Protein AF-A0A5N5FZ86-F1 (afdb_monomer)

InterPro domains:
  IPR002885 Pentatricopeptide repeat [PF13041] (1-41)
  IPR002885 Pentatricopeptide repeat [PS51375] (1-28)
  IPR002885 Pentatricopeptide repeat [PS51375] (29-63)
  IPR002885 Pentatricopeptide repeat [TIGR00756] (1-29)
  IPR002885 Pentatricopeptide repeat [TIGR00756] (32-65)
  IPR011990 Tetratricopeptide-like helical domain superfamily [G3DSA:1.25.40.10] (1-85)

Structure (mmCIF, N/CA/C/O backbone):
data_AF-A0A5N5FZ86-F1
#
_entry.id   AF-A0A5N5FZ86-F1
#
loop_
_atom_site.group_PDB
_atom_site.id
_atom_site.type_symbol
_atom_site.label_atom_id
_atom_site.label_alt_id
_atom_site.label_comp_id
_atom_site.label_asym_id
_atom_site.label_entity_id
_atom_site.label_seq_id
_atom_site.pdbx_PDB_ins_code
_atom_site.Cartn_x
_atom_site.Cartn_y
_atom_site.Cartn_z
_atom_site.occupancy
_atom_site.B_iso_or_equiv
_atom_site.auth_seq_id
_atom_site.auth_comp_id
_atom_site.auth_asym_id
_atom_site.auth_atom_id
_atom_site.pdbx_PDB_model_num
ATOM 1 N N . MET A 1 1 ? -6.807 13.022 4.895 1.00 90.00 1 MET A N 1
ATOM 2 C CA . MET A 1 1 ? -5.790 12.818 5.950 1.00 90.00 1 MET A CA 1
ATOM 3 C C . MET A 1 1 ? -4.692 11.866 5.495 1.00 90.00 1 MET A C 1
ATOM 5 O O . MET A 1 1 ? -3.562 12.321 5.454 1.00 90.00 1 MET A O 1
ATOM 9 N N . ILE A 1 2 ? -5.006 10.645 5.028 1.00 96.00 2 ILE A N 1
ATOM 10 C CA . ILE A 1 2 ? -4.013 9.678 4.495 1.00 96.00 2 ILE A CA 1
ATOM 11 C C . ILE A 1 2 ? -3.001 10.325 3.535 1.00 96.00 2 ILE A C 1
ATOM 13 O O . ILE A 1 2 ? -1.809 10.300 3.806 1.00 96.00 2 ILE A O 1
ATOM 17 N N . ARG A 1 3 ? -3.461 11.009 2.474 1.00 96.19 3 ARG A N 1
ATOM 18 C CA . ARG A 1 3 ? -2.564 11.718 1.536 1.00 96.19 3 ARG A CA 1
ATOM 19 C C . ARG A 1 3 ? -1.617 12.710 2.227 1.00 96.19 3 ARG A C 1
ATOM 21 O O . ARG A 1 3 ? -0.471 12.836 1.821 1.00 96.19 3 ARG A O 1
ATOM 28 N N . GLY A 1 4 ? -2.104 13.425 3.242 1.00 97.69 4 GLY A N 1
ATOM 29 C CA . GLY A 1 4 ? -1.307 14.387 4.004 1.00 97.69 4 GLY A CA 1
ATOM 30 C C . GLY A 1 4 ? -0.189 13.700 4.784 1.00 97.69 4 GLY A C 1
ATOM 31 O O . GLY A 1 4 ? 0.958 14.111 4.665 1.00 97.69 4 GLY A O 1
ATOM 32 N N . PHE A 1 5 ? -0.509 12.609 5.487 1.00 97.81 5 PHE A N 1
ATOM 33 C CA . PHE A 1 5 ? 0.485 11.791 6.185 1.00 97.81 5 PHE A CA 1
ATOM 34 C C . PHE A 1 5 ? 1.517 11.194 5.224 1.00 97.81 5 PHE A C 1
ATOM 36 O O . PHE A 1 5 ? 2.713 11.314 5.471 1.00 97.81 5 PHE A O 1
ATOM 43 N N . CYS A 1 6 ? 1.081 10.645 4.086 1.00 96.69 6 CYS A N 1
ATOM 44 C CA . CYS A 1 6 ? 1.986 10.127 3.058 1.00 96.69 6 CYS A CA 1
ATOM 45 C C . CYS A 1 6 ? 2.942 11.201 2.520 1.00 96.69 6 CYS A C 1
ATOM 47 O O . CYS A 1 6 ? 4.140 10.957 2.403 1.00 96.69 6 CYS A O 1
ATOM 49 N N . ASN A 1 7 ? 2.427 12.395 2.214 1.00 96.12 7 ASN A N 1
ATOM 50 C CA . ASN A 1 7 ? 3.243 13.510 1.730 1.00 96.12 7 ASN A CA 1
ATOM 51 C C . ASN A 1 7 ? 4.215 14.036 2.800 1.00 96.12 7 ASN A C 1
ATOM 53 O O . ASN A 1 7 ? 5.254 14.586 2.451 1.00 96.12 7 ASN A O 1
ATOM 57 N N . GLY A 1 8 ? 3.871 13.892 4.082 1.00 96.50 8 GLY A N 1
ATOM 58 C CA . GLY A 1 8 ? 4.724 14.250 5.217 1.00 96.50 8 GLY A CA 1
ATOM 59 C C . GLY A 1 8 ? 5.688 13.146 5.662 1.00 96.50 8 GLY A C 1
ATOM 60 O O . GLY A 1 8 ? 6.354 13.320 6.676 1.00 96.50 8 GLY A O 1
ATOM 61 N N . GLY A 1 9 ? 5.734 12.002 4.968 1.00 94.75 9 GLY A N 1
ATOM 62 C CA . GLY A 1 9 ? 6.558 10.847 5.349 1.00 94.75 9 GLY A CA 1
ATOM 63 C C . GLY A 1 9 ? 6.070 10.089 6.590 1.00 94.75 9 GLY A C 1
ATOM 64 O O . GLY A 1 9 ? 6.726 9.164 7.056 1.00 94.75 9 GLY A O 1
ATOM 65 N N . GLN A 1 10 ? 4.895 10.431 7.120 1.00 97.44 10 GLN A N 1
ATOM 66 C CA . GLN A 1 10 ? 4.289 9.805 8.298 1.00 97.44 10 GLN A CA 1
ATOM 67 C C . GLN A 1 10 ? 3.515 8.539 7.898 1.00 97.44 10 GLN A C 1
ATOM 69 O O . GLN A 1 10 ? 2.308 8.424 8.106 1.00 97.44 10 GLN A O 1
ATOM 74 N N . ILE A 1 11 ? 4.200 7.591 7.265 1.00 95.62 11 ILE A N 1
ATOM 75 C CA . ILE A 1 11 ? 3.592 6.386 6.679 1.00 95.62 11 ILE A CA 1
ATOM 76 C C . ILE A 1 11 ? 2.926 5.468 7.714 1.00 95.62 11 ILE A C 1
ATOM 78 O O . ILE A 1 11 ? 1.878 4.900 7.417 1.00 95.62 11 ILE A O 1
ATOM 82 N N . CYS A 1 12 ? 3.455 5.385 8.940 1.00 95.62 12 CYS A N 1
ATOM 83 C CA . CYS A 1 12 ? 2.832 4.612 10.020 1.00 95.62 12 CYS A CA 1
ATOM 84 C C . CYS A 1 12 ? 1.459 5.187 10.388 1.00 95.62 12 CYS A C 1
ATOM 86 O O . CYS A 1 12 ? 0.492 4.445 10.512 1.00 95.62 12 CYS A O 1
ATOM 88 N N . GLU A 1 13 ? 1.347 6.516 10.476 1.00 97.88 13 GLU A N 1
ATOM 89 C CA . GLU A 1 13 ? 0.069 7.190 10.739 1.00 97.88 13 GLU A CA 1
ATOM 90 C C . GLU A 1 13 ? -0.910 7.021 9.574 1.00 97.88 13 GLU A C 1
ATOM 92 O O . GLU A 1 13 ? -2.115 6.868 9.775 1.00 97.88 13 GLU A O 1
ATOM 97 N N . ALA A 1 14 ? -0.399 7.012 8.338 1.00 97.81 14 ALA A N 1
ATOM 98 C CA . ALA A 1 14 ? -1.217 6.736 7.165 1.00 97.81 14 ALA A CA 1
ATOM 99 C C . ALA A 1 14 ? -1.807 5.316 7.202 1.00 97.81 14 ALA A C 1
ATOM 101 O O . ALA A 1 14 ? -2.989 5.150 6.897 1.00 97.81 14 ALA A O 1
ATOM 102 N N . GLU A 1 15 ? -1.013 4.310 7.580 1.00 96.75 15 GLU A N 1
ATOM 103 C CA . GLU A 1 15 ? -1.488 2.931 7.710 1.00 96.75 15 GLU A CA 1
ATOM 104 C C . GLU A 1 15 ? -2.427 2.746 8.903 1.00 96.75 15 GLU A C 1
ATOM 106 O O . GLU A 1 15 ? -3.492 2.158 8.727 1.00 96.75 15 GLU A O 1
ATOM 111 N N . ASN A 1 16 ? -2.106 3.294 10.076 1.00 97.31 16 ASN A N 1
ATOM 112 C CA . ASN A 1 16 ? -3.007 3.251 11.230 1.00 97.31 16 ASN A CA 1
ATOM 113 C C . ASN A 1 16 ? -4.381 3.817 10.862 1.00 97.31 16 ASN A C 1
ATOM 115 O O . ASN A 1 16 ? -5.403 3.178 11.094 1.00 97.31 16 ASN A O 1
ATOM 119 N N . LEU A 1 17 ? -4.408 4.960 10.170 1.00 97.38 17 LE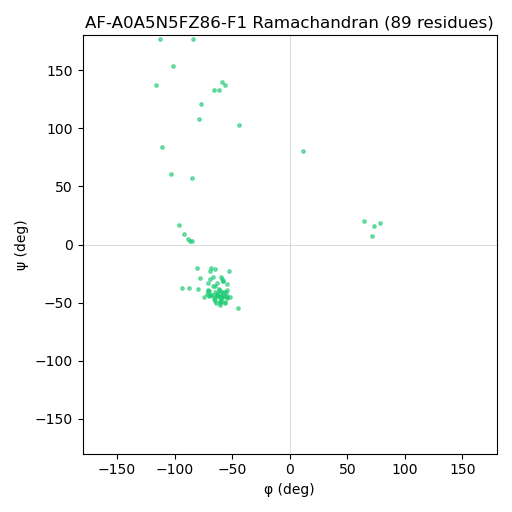U A N 1
ATOM 120 C CA . LEU A 1 17 ? -5.656 5.560 9.717 1.00 97.38 17 LEU A CA 1
ATOM 121 C C . LEU A 1 17 ? -6.403 4.692 8.689 1.00 97.38 17 LEU A C 1
ATOM 123 O O . LEU A 1 17 ? -7.632 4.662 8.711 1.00 97.38 17 LEU A O 1
ATOM 127 N N . LEU A 1 18 ? -5.695 3.981 7.802 1.00 96.88 18 LEU A N 1
ATOM 128 C CA . LEU A 1 18 ? -6.316 3.011 6.891 1.00 96.88 18 LEU A CA 1
ATOM 129 C C . LEU A 1 18 ? -7.014 1.881 7.666 1.00 96.88 18 LEU A C 1
ATOM 131 O O . LEU A 1 18 ? -8.084 1.445 7.252 1.00 96.88 18 LEU A O 1
ATOM 135 N N . ARG A 1 19 ? -6.430 1.407 8.773 1.00 96.06 19 ARG A N 1
ATOM 136 C CA . ARG A 1 19 ? -7.020 0.344 9.605 1.00 96.06 19 ARG A CA 1
ATOM 137 C C . ARG A 1 19 ? -8.189 0.854 10.443 1.00 96.06 19 ARG A C 1
ATOM 139 O O . ARG A 1 19 ? -9.262 0.258 10.414 1.00 96.06 19 ARG A O 1
ATOM 146 N N . GLU A 1 20 ? -8.032 2.011 11.082 1.00 96.75 20 GLU A N 1
ATOM 147 C CA . GLU A 1 20 ? -9.090 2.653 11.877 1.00 96.75 20 GLU A CA 1
ATOM 148 C C . GLU A 1 20 ? -10.355 2.961 11.066 1.00 96.75 20 GLU A C 1
ATOM 150 O O . GLU A 1 20 ? -11.459 3.011 11.611 1.00 96.75 20 GLU A O 1
ATOM 155 N N . MET A 1 21 ? -10.204 3.211 9.764 1.00 95.50 21 MET A N 1
ATOM 156 C CA . MET A 1 21 ? -11.319 3.434 8.847 1.00 95.50 21 MET A CA 1
ATOM 157 C C . MET A 1 21 ? -12.357 2.302 8.946 1.00 95.50 21 MET A C 1
ATOM 159 O O . MET A 1 21 ? -13.547 2.579 9.097 1.00 95.50 21 MET A O 1
ATOM 163 N N . GLU A 1 22 ? -11.924 1.041 8.968 1.00 89.94 22 GLU A N 1
ATOM 164 C CA . GLU A 1 22 ? -12.823 -0.115 9.090 1.00 89.94 22 GLU A CA 1
ATOM 165 C C . GLU A 1 22 ? -13.460 -0.224 10.466 1.00 89.94 22 GLU A C 1
ATOM 167 O O . GLU A 1 22 ? -14.668 -0.430 10.568 1.00 89.94 22 GLU A O 1
ATOM 172 N N . GLU A 1 23 ? -12.665 -0.023 11.515 1.00 93.50 23 GLU A N 1
ATOM 173 C CA . GLU A 1 23 ? -13.131 -0.059 12.904 1.00 93.50 23 GLU A CA 1
ATOM 174 C C . GLU A 1 23 ? -14.243 0.968 13.154 1.00 93.50 23 GLU A C 1
ATOM 176 O O . GLU A 1 23 ? -15.160 0.737 13.941 1.00 93.50 23 GLU A O 1
ATOM 181 N N . LYS A 1 24 ? -14.192 2.094 12.436 1.00 95.06 24 LYS A N 1
ATOM 182 C CA . LYS A 1 24 ? -15.177 3.180 12.501 1.00 95.06 24 LYS A CA 1
ATOM 183 C C . LYS A 1 24 ? -16.313 3.037 11.478 1.00 95.06 24 LYS A C 1
ATOM 185 O O . LYS A 1 24 ? -17.097 3.970 11.315 1.00 95.06 24 LYS A O 1
ATOM 190 N N . GLY A 1 25 ? -16.416 1.900 10.785 1.00 92.81 25 GLY A N 1
ATOM 191 C CA . GLY A 1 25 ? -17.474 1.620 9.807 1.00 92.81 25 GLY A CA 1
ATOM 192 C C . GLY A 1 25 ? -17.339 2.381 8.482 1.00 92.81 25 GLY A C 1
ATOM 193 O O . GLY A 1 25 ? -18.298 2.468 7.718 1.00 92.81 25 GLY A O 1
ATOM 194 N N . CYS A 1 26 ? -16.164 2.942 8.199 1.00 93.56 26 CYS A N 1
ATOM 195 C CA . CYS A 1 26 ? -15.849 3.676 6.978 1.00 93.56 26 CYS A CA 1
ATOM 196 C C . CYS A 1 26 ? -14.854 2.873 6.133 1.00 93.56 26 CYS A C 1
ATOM 198 O O . CYS A 1 26 ? -13.651 3.089 6.203 1.00 93.56 26 CYS A O 1
ATOM 200 N N . SER A 1 27 ? -15.333 1.924 5.331 1.00 92.75 27 SER A N 1
ATOM 201 C CA . SER A 1 27 ? -14.448 1.022 4.587 1.00 92.75 27 SER A CA 1
ATOM 202 C C . SER A 1 27 ? -13.534 1.758 3.588 1.00 92.75 27 SER A C 1
ATOM 204 O O . SER A 1 27 ? -14.018 2.571 2.790 1.00 92.75 27 SER A O 1
ATOM 206 N N . PRO A 1 28 ? -12.222 1.451 3.563 1.00 96.12 28 PRO A N 1
ATOM 207 C CA . PRO A 1 28 ? -11.327 1.905 2.509 1.00 96.12 28 PRO A CA 1
ATOM 208 C C . PRO A 1 28 ? -11.822 1.471 1.127 1.00 96.12 28 PRO A C 1
ATOM 210 O O . PRO A 1 28 ? -12.247 0.334 0.932 1.00 96.12 28 PRO A O 1
ATOM 213 N N . ASN A 1 29 ? -11.739 2.379 0.155 1.00 96.19 29 ASN A N 1
ATOM 214 C CA . ASN A 1 29 ? -12.105 2.113 -1.233 1.00 96.19 29 ASN A CA 1
ATOM 215 C C . ASN A 1 29 ? -10.870 2.145 -2.145 1.00 96.19 29 ASN A C 1
ATOM 217 O O . ASN A 1 29 ? -9.764 2.476 -1.710 1.00 96.19 29 ASN A O 1
ATOM 221 N N . GLY A 1 30 ? -11.059 1.853 -3.434 1.00 97.06 30 GLY A N 1
ATOM 222 C CA . GLY A 1 30 ? -9.966 1.856 -4.408 1.00 97.06 30 GLY A CA 1
ATOM 223 C C . GLY A 1 30 ? -9.170 3.168 -4.459 1.00 97.06 30 GLY A C 1
ATOM 224 O O . GLY A 1 30 ? -7.955 3.139 -4.647 1.00 97.06 30 GLY A O 1
ATOM 225 N N . TRP A 1 31 ? -9.802 4.324 -4.238 1.00 96.62 31 TRP A N 1
ATOM 226 C CA . TRP A 1 31 ? -9.100 5.612 -4.215 1.00 96.62 31 TRP A CA 1
ATOM 227 C C . TRP A 1 31 ? -8.206 5.761 -2.978 1.00 96.62 31 TRP A C 1
ATOM 229 O O . TRP A 1 31 ? -7.071 6.239 -3.077 1.00 96.62 31 TRP A O 1
ATOM 239 N N . THR A 1 32 ? -8.689 5.295 -1.825 1.00 97.81 32 THR A N 1
ATOM 240 C CA . THR A 1 32 ? -7.907 5.218 -0.589 1.00 97.81 32 THR A CA 1
ATOM 241 C C . THR A 1 32 ? -6.675 4.333 -0.780 1.00 97.81 32 THR A C 1
ATOM 243 O O . THR A 1 32 ? -5.567 4.789 -0.494 1.00 97.81 32 THR A O 1
ATOM 246 N N . TYR A 1 33 ? -6.842 3.127 -1.340 1.00 97.94 33 TYR A N 1
ATOM 247 C CA . TYR A 1 33 ? -5.728 2.210 -1.618 1.00 97.94 33 TYR A CA 1
ATOM 248 C C . TYR A 1 33 ? -4.706 2.809 -2.586 1.00 97.94 33 TYR A C 1
ATOM 250 O O . TYR A 1 33 ? -3.523 2.862 -2.262 1.00 97.94 33 TYR A O 1
ATOM 258 N N . ASN A 1 34 ? -5.143 3.346 -3.731 1.00 98.12 34 ASN A N 1
ATOM 259 C CA . ASN A 1 34 ? -4.235 4.003 -4.680 1.00 98.12 34 ASN A CA 1
ATOM 260 C C . ASN A 1 34 ? -3.432 5.128 -4.009 1.00 98.12 34 ASN A C 1
ATOM 262 O O . ASN A 1 34 ? -2.234 5.270 -4.236 1.00 98.12 34 ASN A O 1
ATOM 266 N N . THR A 1 35 ? -4.078 5.919 -3.150 1.00 98.00 35 THR A N 1
ATOM 267 C CA . THR A 1 35 ? -3.410 7.013 -2.438 1.00 98.00 35 THR A CA 1
ATOM 268 C C . THR A 1 35 ? -2.331 6.497 -1.489 1.00 98.00 35 THR A C 1
ATOM 270 O O . THR A 1 35 ? -1.205 6.996 -1.526 1.00 98.00 35 THR A O 1
ATOM 273 N N . ILE A 1 36 ? -2.658 5.515 -0.644 1.00 97.88 36 ILE A N 1
ATOM 274 C CA . ILE A 1 36 ? -1.719 5.018 0.364 1.00 97.88 36 ILE A CA 1
ATOM 275 C C . ILE A 1 36 ? -0.579 4.214 -0.272 1.00 97.88 36 ILE A C 1
ATOM 277 O O . ILE A 1 36 ? 0.571 4.445 0.080 1.00 97.88 36 ILE A O 1
ATOM 281 N N . ILE A 1 37 ? -0.854 3.381 -1.283 1.00 97.12 37 ILE A N 1
ATOM 282 C CA . ILE A 1 37 ? 0.162 2.598 -2.010 1.00 97.12 37 ILE A CA 1
ATOM 283 C C . ILE A 1 37 ? 1.238 3.518 -2.590 1.00 97.12 37 ILE A C 1
ATOM 285 O O . ILE A 1 37 ? 2.426 3.311 -2.345 1.00 97.12 37 ILE A O 1
ATOM 289 N N . ARG A 1 38 ? 0.842 4.579 -3.306 1.00 96.69 38 ARG A N 1
ATOM 290 C CA . ARG A 1 38 ? 1.807 5.557 -3.836 1.00 96.69 38 ARG A CA 1
ATOM 291 C C . ARG A 1 38 ? 2.583 6.247 -2.726 1.00 96.69 38 ARG A C 1
ATOM 293 O O . ARG A 1 38 ? 3.774 6.487 -2.879 1.00 96.69 38 ARG A O 1
ATOM 300 N N . GLY A 1 39 ? 1.910 6.566 -1.622 1.00 96.88 39 GLY A N 1
ATOM 301 C CA . GLY A 1 39 ? 2.542 7.130 -0.438 1.00 96.88 39 GLY A CA 1
ATOM 302 C C . GLY A 1 39 ? 3.670 6.248 0.088 1.00 96.88 39 GLY A C 1
ATOM 303 O O . GLY A 1 39 ? 4.777 6.738 0.276 1.00 96.88 39 GLY A O 1
ATOM 304 N N . PHE A 1 40 ? 3.418 4.954 0.262 1.00 95.88 40 PHE A N 1
ATOM 305 C CA . PHE A 1 40 ? 4.420 3.992 0.720 1.00 95.88 40 PHE A CA 1
ATOM 306 C C . PHE A 1 40 ? 5.569 3.824 -0.282 1.00 95.88 40 PHE A C 1
ATOM 308 O O . PHE A 1 40 ? 6.729 3.969 0.098 1.00 95.88 40 PHE A O 1
ATOM 315 N N . ILE A 1 41 ? 5.268 3.622 -1.570 1.00 93.00 41 ILE A N 1
ATOM 316 C CA . ILE A 1 41 ? 6.297 3.472 -2.615 1.00 93.00 41 ILE A CA 1
ATOM 317 C C . ILE A 1 41 ? 7.203 4.712 -2.685 1.00 93.00 41 ILE A C 1
ATOM 319 O O . ILE A 1 41 ? 8.424 4.581 -2.712 1.00 93.0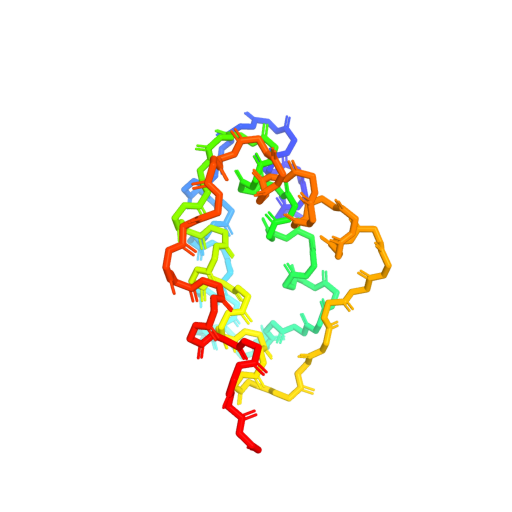0 41 ILE A O 1
ATOM 323 N N . ASN A 1 42 ? 6.632 5.919 -2.652 1.00 93.81 42 ASN A N 1
ATOM 324 C CA . ASN A 1 42 ? 7.403 7.166 -2.714 1.00 93.81 42 ASN A CA 1
ATOM 325 C C . ASN A 1 42 ? 8.256 7.427 -1.464 1.00 93.81 42 ASN A C 1
ATOM 327 O O . ASN A 1 42 ? 9.211 8.196 -1.535 1.00 93.81 42 ASN A O 1
ATOM 331 N N . ASN A 1 43 ? 7.928 6.795 -0.335 1.00 94.25 43 ASN A N 1
ATOM 332 C CA . ASN A 1 43 ? 8.714 6.853 0.898 1.00 94.25 43 ASN A CA 1
ATOM 333 C C . ASN A 1 43 ? 9.673 5.652 1.043 1.00 94.25 43 ASN A C 1
ATOM 335 O O . ASN A 1 43 ? 10.197 5.424 2.126 1.00 94.25 43 ASN A O 1
ATOM 339 N N . ASN A 1 44 ? 9.945 4.923 -0.049 1.00 90.81 44 ASN A N 1
ATOM 340 C CA . ASN A 1 44 ? 10.825 3.744 -0.111 1.00 90.81 44 ASN A CA 1
ATOM 341 C C . ASN A 1 44 ? 10.348 2.537 0.710 1.00 90.81 44 ASN A C 1
ATOM 343 O O . ASN A 1 44 ? 11.124 1.635 1.009 1.00 90.81 44 ASN A O 1
ATOM 347 N N . GLU A 1 45 ? 9.060 2.483 1.035 1.00 92.44 45 GLU A N 1
ATOM 348 C CA . GLU A 1 45 ? 8.474 1.447 1.892 1.00 92.44 45 GLU A CA 1
ATOM 349 C C . GLU A 1 45 ? 7.721 0.443 1.028 1.00 92.44 45 GLU A C 1
ATOM 351 O O . GLU A 1 45 ? 6.500 0.259 1.071 1.00 92.44 45 GLU A O 1
ATOM 356 N N . THR A 1 46 ? 8.513 -0.164 0.150 1.00 88.81 46 THR A N 1
ATOM 357 C CA . THR A 1 46 ? 8.087 -0.943 -1.011 1.00 88.81 46 THR A CA 1
ATOM 358 C C . THR A 1 46 ? 7.400 -2.238 -0.604 1.00 88.81 46 THR A C 1
ATOM 360 O O . THR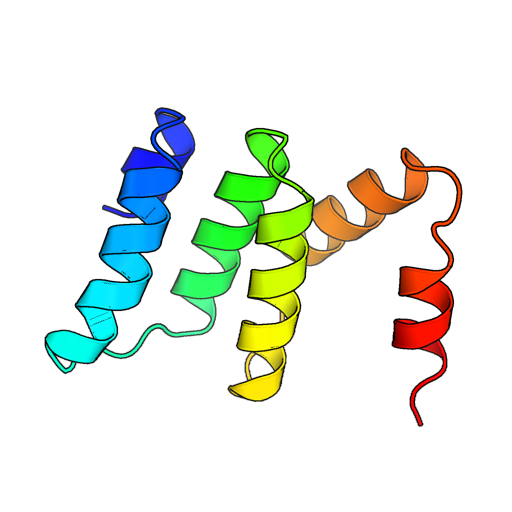 A 1 46 ? 6.324 -2.530 -1.121 1.00 88.81 46 THR A O 1
ATOM 363 N N . SER A 1 47 ? 7.939 -2.963 0.380 1.00 89.06 47 SER A N 1
ATOM 364 C CA . SER A 1 47 ? 7.348 -4.199 0.912 1.00 89.06 47 SER A CA 1
ATOM 365 C C . SER A 1 47 ? 5.912 -3.991 1.401 1.00 89.06 47 SER A C 1
ATOM 367 O O . SER A 1 47 ? 5.012 -4.769 1.079 1.00 89.06 47 SER A O 1
ATOM 369 N N . THR A 1 48 ? 5.667 -2.902 2.135 1.00 92.38 48 THR A N 1
ATOM 370 C CA . THR A 1 48 ? 4.319 -2.556 2.600 1.00 92.38 48 THR A CA 1
ATOM 371 C C . THR A 1 48 ? 3.435 -2.089 1.448 1.00 92.38 48 THR A C 1
ATOM 373 O O . THR A 1 48 ? 2.278 -2.499 1.370 1.00 92.38 48 THR A O 1
ATOM 376 N N . GLY A 1 49 ? 3.977 -1.311 0.505 1.00 93.38 49 GLY A N 1
ATOM 377 C CA . GLY A 1 49 ? 3.277 -0.949 -0.729 1.00 93.38 49 GLY A CA 1
ATOM 378 C C . GLY A 1 49 ? 2.773 -2.173 -1.508 1.00 93.38 49 GLY A C 1
ATOM 379 O O . GLY A 1 49 ? 1.606 -2.209 -1.893 1.00 93.38 49 GLY A O 1
ATOM 380 N N . VAL A 1 50 ? 3.609 -3.206 -1.668 1.00 90.00 50 VAL A N 1
ATOM 381 C CA . VAL A 1 50 ? 3.253 -4.477 -2.329 1.00 90.00 50 VAL A CA 1
ATOM 382 C C . VAL A 1 50 ? 2.162 -5.226 -1.569 1.00 90.00 50 VAL A C 1
ATOM 384 O O . VAL A 1 50 ? 1.181 -5.660 -2.173 1.00 90.00 50 VAL A O 1
ATOM 387 N N . ARG A 1 51 ? 2.265 -5.318 -0.239 1.00 95.06 51 ARG A N 1
ATOM 388 C CA . ARG A 1 51 ? 1.212 -5.929 0.586 1.00 95.06 51 ARG A CA 1
ATOM 389 C C . ARG A 1 51 ? -0.135 -5.216 0.421 1.00 95.06 51 ARG A C 1
ATOM 391 O O . ARG A 1 51 ? -1.166 -5.875 0.322 1.00 95.06 51 ARG A O 1
ATOM 398 N N . LEU A 1 52 ? -0.133 -3.885 0.359 1.00 96.06 52 LEU A N 1
ATOM 399 C CA . LEU A 1 52 ? -1.349 -3.089 0.169 1.00 96.06 52 LEU A CA 1
ATOM 400 C C . LEU A 1 52 ? -1.951 -3.251 -1.236 1.00 96.06 52 LEU A C 1
ATOM 402 O O . LEU A 1 52 ? -3.169 -3.167 -1.377 1.00 96.06 52 LEU A O 1
ATOM 406 N N . ILE A 1 53 ? -1.136 -3.518 -2.262 1.00 94.25 53 ILE A N 1
ATOM 407 C CA . ILE A 1 53 ? -1.623 -3.877 -3.606 1.00 94.25 53 ILE A CA 1
ATOM 408 C C . ILE A 1 53 ? -2.363 -5.216 -3.563 1.00 94.25 53 ILE A C 1
ATOM 410 O O . ILE A 1 53 ? -3.463 -5.321 -4.102 1.00 94.25 53 ILE A O 1
ATOM 414 N N . GLN A 1 54 ? -1.794 -6.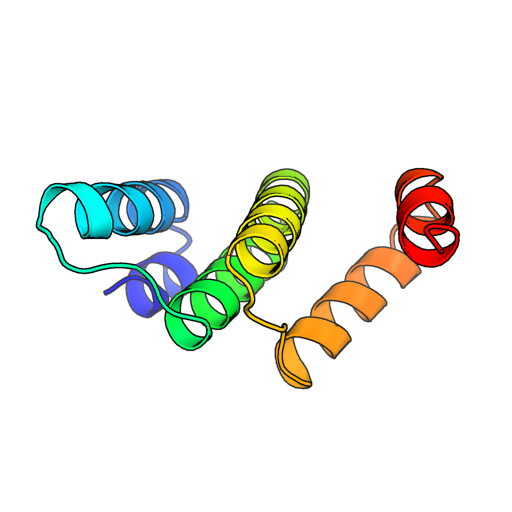219 -2.893 1.00 94.44 54 GLN A N 1
ATOM 415 C CA . GLN A 1 54 ? -2.438 -7.525 -2.744 1.00 94.44 54 GLN A CA 1
ATOM 416 C C . GLN A 1 54 ? -3.791 -7.397 -2.027 1.00 94.44 54 GLN A C 1
ATOM 418 O O . GLN A 1 54 ? -4.806 -7.882 -2.524 1.00 94.44 54 GLN A O 1
ATOM 423 N N . GLU A 1 55 ? -3.827 -6.660 -0.917 1.00 96.44 55 GLU A N 1
ATOM 424 C CA . GLU A 1 55 ? -5.059 -6.400 -0.165 1.00 96.44 55 GLU A CA 1
ATOM 425 C C . GLU A 1 55 ? -6.119 -5.660 -1.003 1.00 96.44 55 GLU A C 1
ATOM 427 O O . GLU A 1 55 ? -7.311 -5.962 -0.933 1.00 96.44 55 GLU A O 1
ATOM 432 N N . MET A 1 56 ? -5.693 -4.695 -1.822 1.00 96.69 56 MET A N 1
ATOM 433 C CA . MET A 1 56 ? -6.569 -3.958 -2.729 1.00 96.69 56 MET A CA 1
ATOM 434 C C . MET A 1 56 ? -7.258 -4.890 -3.740 1.00 96.69 56 MET A C 1
ATOM 436 O O . MET A 1 56 ? -8.467 -4.770 -3.953 1.00 96.69 56 MET A O 1
ATOM 440 N N . VAL A 1 57 ? -6.502 -5.825 -4.327 1.00 95.75 57 VAL A N 1
ATOM 441 C CA . VAL A 1 57 ? -7.010 -6.812 -5.295 1.00 95.75 57 VAL A CA 1
ATOM 442 C C . VAL A 1 57 ? -7.959 -7.804 -4.627 1.00 95.75 57 VAL A C 1
ATOM 444 O O . VAL A 1 57 ? -9.031 -8.075 -5.164 1.00 95.75 57 VAL A O 1
ATOM 447 N N . GLU A 1 58 ? -7.622 -8.295 -3.433 1.00 96.88 58 GLU A N 1
ATOM 448 C CA . GLU A 1 58 ? -8.485 -9.194 -2.649 1.00 96.88 58 GLU A CA 1
ATOM 449 C C . GLU A 1 58 ? -9.843 -8.564 -2.314 1.00 96.88 58 GLU A C 1
ATOM 451 O O . GLU A 1 58 ? -10.850 -9.260 -2.195 1.00 96.88 58 GLU A O 1
ATOM 456 N N . ARG A 1 59 ? -9.890 -7.233 -2.225 1.00 95.38 59 ARG A N 1
ATOM 457 C CA . ARG A 1 59 ? -11.116 -6.455 -2.005 1.00 95.38 59 ARG A CA 1
ATOM 458 C C . ARG A 1 59 ? -11.851 -6.070 -3.287 1.00 95.38 59 ARG A C 1
ATOM 460 O O . ARG A 1 59 ? -12.845 -5.350 -3.224 1.00 95.38 59 ARG A O 1
ATOM 467 N N . GLY A 1 60 ? -11.385 -6.542 -4.442 1.00 97.00 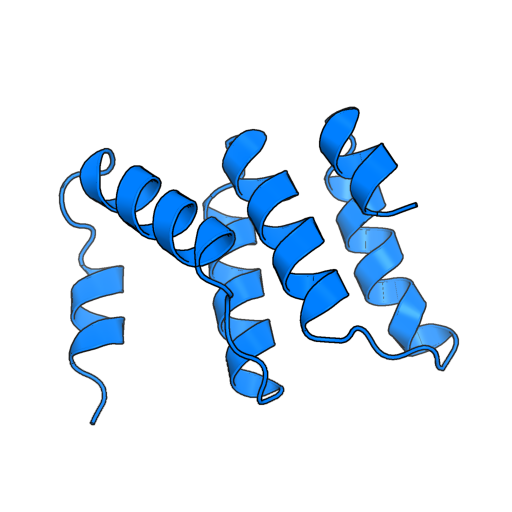60 GLY A N 1
ATOM 468 C CA . GLY A 1 60 ? -12.011 -6.298 -5.740 1.00 97.00 60 GLY A CA 1
ATOM 469 C C . GLY A 1 60 ? -11.731 -4.913 -6.324 1.00 97.00 60 GLY A C 1
ATOM 470 O O . GLY A 1 60 ? -12.460 -4.468 -7.209 1.00 97.00 60 GLY A O 1
ATOM 471 N N . PHE A 1 61 ? -10.696 -4.215 -5.849 1.00 97.75 61 PHE A N 1
ATOM 472 C CA . PHE A 1 61 ? -10.270 -2.937 -6.412 1.00 97.75 61 PHE A CA 1
ATOM 473 C C . PHE A 1 61 ? -9.048 -3.108 -7.323 1.00 97.75 61 PHE A C 1
ATOM 475 O O . PHE A 1 61 ? -8.223 -3.997 -7.138 1.00 97.75 61 PHE A O 1
ATOM 482 N N . SER A 1 62 ? -8.900 -2.203 -8.291 1.00 94.44 62 SER A N 1
ATOM 483 C CA . SER A 1 62 ? -7.775 -2.182 -9.230 1.00 94.44 62 SER A CA 1
ATOM 484 C C . SER A 1 62 ? -6.934 -0.919 -9.078 1.00 94.44 62 SER A C 1
ATOM 486 O O . SER A 1 62 ? -7.480 0.188 -8.979 1.00 94.44 62 SER A O 1
ATOM 488 N N . ALA A 1 63 ? -5.611 -1.069 -9.104 1.00 95.25 63 ALA A N 1
ATOM 489 C CA . ALA A 1 63 ? -4.701 0.064 -9.205 1.00 95.25 63 ALA A CA 1
ATOM 490 C C . ALA A 1 63 ? -4.992 0.864 -10.487 1.00 95.25 63 ALA A C 1
ATOM 492 O O . ALA A 1 63 ? -5.280 0.289 -11.537 1.00 95.25 63 ALA A O 1
ATOM 493 N N . ASP A 1 64 ? -4.946 2.191 -10.399 1.00 96.25 64 ASP A N 1
ATOM 494 C CA . ASP A 1 64 ? -5.099 3.050 -11.574 1.00 96.25 64 ASP A CA 1
ATOM 495 C C . ASP A 1 64 ? -3.765 3.231 -12.324 1.00 96.25 64 ASP A C 1
ATOM 497 O O . ASP A 1 64 ? -2.708 2.770 -11.884 1.00 96.25 64 ASP A O 1
ATOM 501 N N . ALA A 1 65 ? -3.806 3.944 -13.452 1.00 95.06 65 ALA A N 1
ATOM 502 C CA . ALA A 1 65 ? -2.647 4.139 -14.319 1.00 95.06 65 ALA A CA 1
ATOM 503 C C . ALA A 1 65 ? -1.42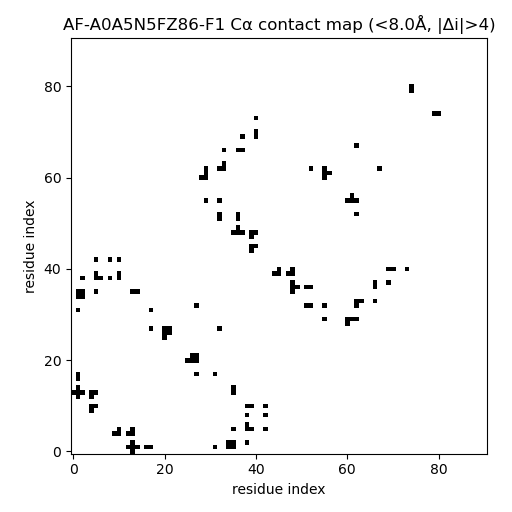2 4.717 -13.588 1.00 95.06 65 ALA A C 1
ATOM 505 O O . ALA A 1 65 ? -0.316 4.214 -13.768 1.00 95.06 65 ALA A O 1
ATOM 506 N N . SER A 1 66 ? -1.604 5.728 -12.732 1.00 93.94 66 SER A N 1
ATOM 507 C CA . SER A 1 66 ? -0.483 6.360 -12.023 1.00 93.94 66 SER A CA 1
ATOM 508 C C . SER A 1 66 ? 0.113 5.448 -10.951 1.00 93.94 66 SER A C 1
ATOM 510 O O . SER A 1 66 ? 1.311 5.500 -10.683 1.00 93.94 66 SER A O 1
ATOM 512 N N . THR A 1 67 ? -0.708 4.611 -10.316 1.00 93.94 67 THR A N 1
ATOM 513 C CA . THR A 1 67 ? -0.215 3.613 -9.357 1.00 93.94 67 THR A CA 1
ATOM 514 C C . THR A 1 67 ? 0.523 2.487 -10.076 1.00 93.94 67 THR A C 1
ATOM 516 O O . THR A 1 67 ? 1.603 2.100 -9.640 1.00 93.94 67 THR A O 1
ATOM 519 N N . ILE A 1 68 ? -0.006 2.010 -11.206 1.00 92.31 68 ILE A N 1
ATOM 520 C CA . ILE A 1 68 ? 0.642 0.996 -12.048 1.00 92.31 68 ILE A CA 1
ATOM 521 C C . ILE A 1 68 ? 1.987 1.490 -12.584 1.00 92.31 68 ILE A C 1
ATOM 523 O O . ILE A 1 68 ? 2.968 0.756 -12.511 1.00 92.31 68 ILE A O 1
ATOM 527 N N . GLU A 1 69 ? 2.073 2.732 -13.059 1.00 92.00 69 GLU A N 1
ATOM 528 C CA . GLU A 1 69 ? 3.334 3.326 -13.518 1.00 92.00 69 GLU A CA 1
ATOM 529 C C . GLU A 1 69 ? 4.403 3.319 -12.413 1.00 92.00 69 GLU A C 1
ATOM 531 O O . GLU A 1 69 ? 5.550 2.936 -12.650 1.00 92.00 69 GLU A O 1
ATOM 536 N N . LEU A 1 70 ? 4.031 3.687 -11.183 1.00 90.31 70 LEU A N 1
ATOM 537 C CA . LEU A 1 70 ? 4.937 3.645 -10.033 1.00 90.31 70 LEU A CA 1
ATOM 538 C C . LEU A 1 70 ? 5.393 2.224 -9.700 1.00 90.31 70 LEU A C 1
ATOM 540 O O . LEU A 1 70 ? 6.577 2.012 -9.439 1.00 90.31 70 LEU A O 1
ATOM 544 N N . ILE A 1 71 ? 4.475 1.259 -9.746 1.00 86.69 71 ILE A N 1
ATOM 545 C CA . ILE A 1 71 ? 4.781 -0.156 -9.532 1.00 86.69 71 ILE A CA 1
ATOM 546 C C . ILE A 1 71 ? 5.774 -0.635 -10.597 1.00 86.69 71 ILE A C 1
ATOM 548 O O . ILE A 1 71 ? 6.844 -1.118 -10.254 1.00 86.69 71 ILE A O 1
ATOM 552 N N . VAL A 1 72 ? 5.497 -0.423 -11.885 1.00 86.69 72 VAL A N 1
ATOM 553 C CA . VAL A 1 72 ? 6.402 -0.816 -12.982 1.00 86.69 72 VAL A CA 1
ATOM 554 C C . VAL A 1 72 ? 7.786 -0.175 -12.833 1.00 86.69 72 VAL A C 1
ATOM 556 O O . VAL A 1 72 ? 8.802 -0.844 -13.028 1.00 86.69 72 VAL A O 1
ATOM 559 N N . ASN A 1 73 ? 7.850 1.098 -12.438 1.00 86.06 73 ASN A N 1
ATOM 560 C CA . ASN A 1 73 ? 9.112 1.797 -12.202 1.00 86.06 73 ASN A CA 1
ATOM 561 C C . ASN A 1 73 ? 9.919 1.207 -11.039 1.00 86.06 73 ASN A C 1
ATOM 563 O O . ASN A 1 73 ? 11.141 1.101 -11.147 1.00 86.06 73 ASN A O 1
ATOM 567 N N . LEU A 1 74 ? 9.262 0.833 -9.938 1.00 80.94 74 LEU A N 1
ATOM 568 C CA . LEU A 1 74 ? 9.903 0.166 -8.803 1.00 80.94 74 LEU A CA 1
ATOM 569 C C . LEU A 1 74 ? 10.521 -1.169 -9.244 1.00 80.94 74 LEU A C 1
ATOM 571 O O . LEU A 1 74 ? 11.702 -1.426 -9.032 1.00 80.94 74 LEU A O 1
ATOM 575 N N . LEU A 1 75 ? 9.729 -1.962 -9.952 1.00 73.12 75 LEU A N 1
ATOM 576 C CA . LEU A 1 75 ? 10.076 -3.295 -10.434 1.00 73.12 75 LEU A CA 1
ATOM 577 C C . LEU A 1 75 ? 11.133 -3.316 -11.540 1.00 73.12 75 LEU A C 1
ATOM 579 O O . LEU A 1 75 ? 11.785 -4.325 -11.770 1.00 73.12 75 LEU A O 1
ATOM 583 N N . SER A 1 76 ? 11.282 -2.209 -12.260 1.00 76.38 76 SER A N 1
ATOM 584 C CA . SER A 1 76 ? 12.344 -2.055 -13.257 1.00 76.38 76 SER A CA 1
ATOM 585 C C . SER A 1 76 ? 13.683 -1.684 -12.611 1.00 76.38 76 SER A C 1
ATOM 587 O O . SER A 1 76 ? 14.732 -1.849 -13.232 1.00 76.38 76 SER A O 1
ATOM 589 N N . LYS A 1 77 ? 13.655 -1.156 -11.380 1.00 70.19 77 LYS A N 1
ATOM 590 C CA . LYS A 1 77 ? 14.839 -0.738 -10.616 1.00 70.19 77 LYS A CA 1
ATOM 591 C C . LYS A 1 77 ? 15.342 -1.840 -9.684 1.00 70.19 77 LYS A C 1
ATOM 593 O O . LYS A 1 77 ? 16.555 -2.019 -9.587 1.00 70.19 77 LYS A O 1
ATOM 598 N N . ASP A 1 78 ? 14.441 -2.603 -9.071 1.00 61.88 78 ASP A N 1
ATOM 599 C CA . ASP A 1 78 ? 14.767 -3.885 -8.444 1.00 61.88 78 ASP A CA 1
ATOM 600 C C . ASP A 1 78 ? 14.876 -4.942 -9.545 1.00 61.88 78 ASP A C 1
ATOM 602 O O . ASP A 1 78 ? 13.877 -5.297 -10.154 1.00 61.88 78 ASP A O 1
ATOM 606 N N . ARG A 1 79 ? 16.089 -5.418 -9.868 1.00 52.69 79 ARG A N 1
ATOM 607 C CA . ARG A 1 79 ? 16.321 -6.493 -10.858 1.00 52.69 79 ARG A CA 1
ATOM 608 C C . ARG A 1 79 ? 15.314 -7.637 -10.659 1.00 52.69 79 ARG A C 1
ATOM 610 O O . ARG A 1 79 ? 15.513 -8.427 -9.748 1.00 52.69 79 ARG A O 1
ATOM 617 N N . VAL A 1 80 ? 14.296 -7.698 -11.528 1.00 52.28 80 VAL A N 1
ATOM 618 C CA . VAL A 1 80 ? 13.235 -8.719 -11.651 1.00 52.28 80 VAL A CA 1
ATOM 619 C C . VAL A 1 80 ? 13.185 -9.679 -10.458 1.00 52.28 80 VAL A C 1
ATOM 621 O O . VAL A 1 80 ? 13.725 -10.785 -10.506 1.00 52.28 80 VAL A O 1
ATOM 624 N N . ASP A 1 81 ? 12.563 -9.228 -9.371 1.00 55.34 81 ASP A N 1
ATOM 625 C CA . ASP A 1 81 ? 12.326 -10.073 -8.207 1.00 55.34 81 ASP A CA 1
ATOM 626 C C . ASP A 1 81 ? 11.339 -11.193 -8.592 1.00 55.34 81 ASP A C 1
ATOM 628 O O . ASP A 1 81 ? 10.304 -10.945 -9.223 1.00 55.34 81 ASP A O 1
ATOM 632 N N . ALA A 1 82 ? 11.664 -12.437 -8.226 1.00 56.41 82 ALA A N 1
ATOM 633 C CA . ALA A 1 82 ? 10.885 -13.646 -8.519 1.00 56.41 82 ALA A CA 1
ATOM 634 C C . ALA A 1 82 ? 9.410 -13.534 -8.085 1.00 56.41 82 ALA A C 1
ATOM 636 O O . ALA A 1 82 ? 8.532 -14.195 -8.643 1.00 56.41 82 ALA A O 1
ATOM 637 N N . THR A 1 83 ? 9.136 -12.643 -7.134 1.00 57.88 83 THR A N 1
ATOM 638 C CA . THR A 1 83 ? 7.800 -12.303 -6.643 1.00 57.88 83 THR A CA 1
ATOM 639 C C . THR A 1 83 ? 6.858 -11.803 -7.753 1.00 57.88 83 THR A C 1
ATOM 641 O O . THR A 1 83 ? 5.659 -12.071 -7.705 1.00 57.88 83 THR A O 1
ATOM 644 N N . LEU A 1 84 ? 7.372 -11.138 -8.795 1.00 55.75 84 LEU A N 1
ATOM 645 C CA . LEU A 1 84 ? 6.555 -10.670 -9.922 1.00 55.75 84 LEU A CA 1
ATOM 646 C C . LEU A 1 84 ? 6.204 -11.729 -10.945 1.00 55.75 84 LEU A C 1
ATOM 648 O O . LEU A 1 84 ? 5.092 -11.707 -11.470 1.00 55.75 84 LEU A O 1
ATOM 652 N N . LEU A 1 85 ? 7.144 -12.626 -11.246 1.00 60.16 85 LEU A N 1
ATOM 653 C CA . LEU A 1 85 ? 6.858 -13.756 -12.126 1.00 60.16 85 LEU A CA 1
ATOM 654 C C . LEU A 1 85 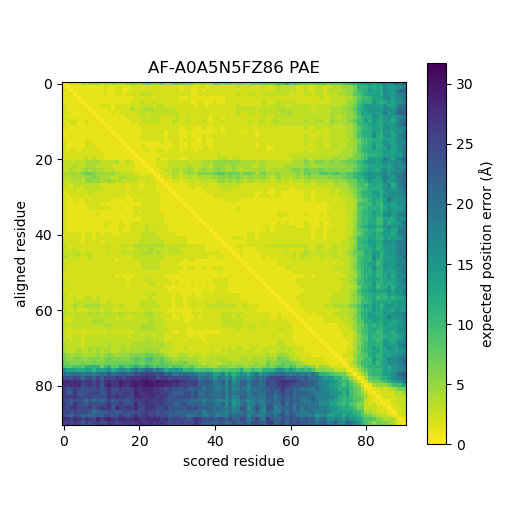? 5.701 -14.557 -11.529 1.00 60.16 85 LEU A C 1
ATOM 656 O O . LEU A 1 85 ? 4.717 -14.818 -12.209 1.00 60.16 85 LEU A O 1
ATOM 660 N N . ALA A 1 86 ? 5.734 -14.770 -10.212 1.00 61.88 86 ALA A N 1
ATOM 661 C CA . ALA A 1 86 ? 4.655 -15.426 -9.489 1.00 61.88 86 ALA A CA 1
ATOM 662 C C . ALA A 1 86 ? 3.320 -14.653 -9.483 1.00 61.88 86 ALA A C 1
ATOM 664 O O . ALA A 1 86 ? 2.287 -15.270 -9.248 1.00 61.88 86 ALA A O 1
ATOM 665 N N . PHE A 1 87 ? 3.301 -13.335 -9.717 1.00 60.31 87 PHE A N 1
ATOM 666 C CA . PHE A 1 87 ? 2.056 -12.559 -9.814 1.00 60.31 87 PHE A CA 1
ATOM 667 C C . PHE A 1 87 ? 1.486 -12.555 -11.240 1.00 60.31 87 PHE A C 1
ATOM 669 O O . PHE A 1 87 ? 0.274 -12.634 -11.414 1.00 60.31 87 PHE A O 1
ATOM 676 N N . ILE A 1 88 ? 2.353 -12.501 -12.257 1.00 60.16 88 ILE A N 1
ATOM 677 C CA . ILE A 1 88 ? 1.968 -12.484 -13.679 1.00 60.16 88 ILE A CA 1
ATOM 678 C C . ILE A 1 88 ? 1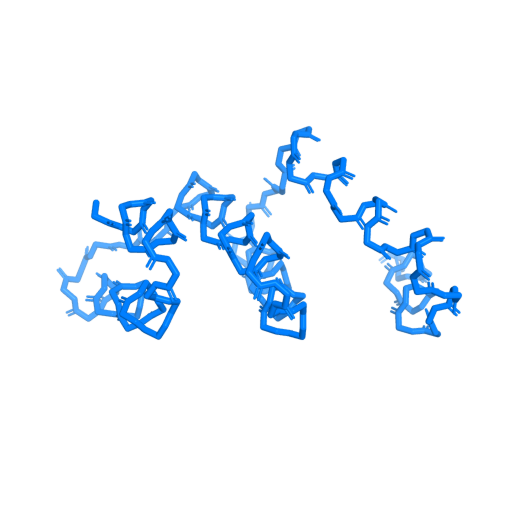.578 -13.890 -14.175 1.00 60.16 88 ILE A C 1
ATOM 680 O O . ILE A 1 88 ? 0.743 -14.012 -15.065 1.00 60.16 88 ILE A O 1
ATOM 684 N N . GLU A 1 89 ? 2.141 -14.952 -13.593 1.00 61.94 89 GLU A N 1
ATOM 685 C CA . GLU A 1 89 ? 1.861 -16.348 -13.968 1.00 61.94 89 GLU A CA 1
ATOM 686 C C . GLU A 1 89 ? 0.620 -16.956 -13.291 1.00 61.94 89 GLU A C 1
ATOM 688 O O . GLU A 1 89 ? 0.333 -18.138 -13.494 1.00 61.94 89 GLU A O 1
ATOM 693 N N . ARG A 1 90 ? -0.140 -16.198 -12.486 1.00 50.09 90 ARG A N 1
ATOM 694 C CA . ARG A 1 90 ? -1.391 -16.723 -11.910 1.00 50.09 90 ARG A CA 1
ATOM 695 C C . ARG A 1 90 ? -2.499 -16.711 -12.977 1.00 50.09 90 ARG A C 1
ATOM 697 O O . ARG A 1 90 ? -2.782 -15.634 -13.498 1.00 50.09 90 ARG A O 1
ATOM 704 N N . PRO A 1 91 ? -3.088 -17.878 -13.311 1.00 48.19 91 PRO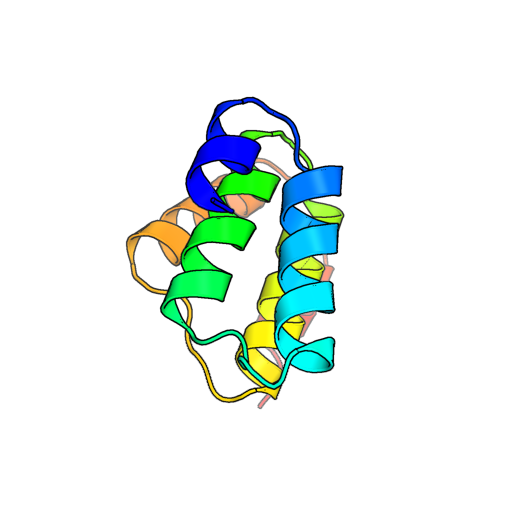 A N 1
ATOM 705 C CA . PRO A 1 91 ? -4.137 -17.995 -14.324 1.00 48.19 91 PRO A CA 1
ATOM 706 C C . PRO A 1 91 ? -5.459 -17.348 -13.900 1.00 48.19 91 PRO A C 1
ATOM 708 O O . PRO A 1 91 ? -5.717 -17.257 -12.675 1.00 48.19 91 PRO A O 1
#

Foldseek 3Di:
DLLVCLVVLVLVVSVVVQVVCVVVVNHDALVSLLSSLVSCLVSVNNVVSVVSQVVCVVVVHDHDPVSVVSVVVVCVVPPNDVVVVVVVPDD

Nearest PDB structures (foldseek):
  4ozs-assembly1_A  TM=8.407E-01  e=7.274E-05  synthetic construct
  6een-assembly1_B  TM=8.102E-01  e=8.157E-05  Zea mays
  6een-assembly1_C  TM=8.101E-01  e=1.218E-04  Zea mays
  6een-assembly1_D  TM=8.100E-01  e=2.040E-04  Zea mays
  6een-assembly1_A  TM=8.101E-01  e=2.288E-04  Zea mays

Organism: NCBI:txid2448454

Sequence (91 aa):
MIRGFCNGGQICEAENLLREMEEKGCSPNGWTYNTIIRGFINNNETSTGVRLIQEMVERGFSADASTIELIVNLLSKDRVDATLLAFIERP

Secondary structure (DSSP, 8-state):
-HHHHHHTT-HHHHHHHHHHHHHTT----HHHHHHHHHHHHHTT-HHHHHHHHHHHHHTT----HHHHHHHHHHHHHS---HHHHHHHT--

pLDDT: mean 88.08, std 14.3, range [48.19, 98.12]

Radius of gyration: 13.23 Å; Cα contacts (8 Å, |Δi|>4): 77; chains: 1; bounding box: 34×32×27 Å

Mean predicted aligned error: 6.37 Å

Solvent-accessible surface area (backbone atoms only — not comparable to full-atom values): 5163 Å² total; per-residue (Å²): 108,51,64,58,27,26,76,69,66,37,49,68,61,25,50,52,52,56,55,49,26,48,80,71,73,46,70,77,47,52,68,54,45,43,46,50,31,48,27,28,46,77,68,71,36,46,73,60,20,52,54,48,51,53,54,34,46,78,71,75,33,69,78,50,72,72,45,47,52,51,50,54,55,52,49,69,68,46,78,75,54,68,71,51,57,64,61,72,69,59,130